Protein AF-W6A5Y6-F1 (afdb_monomer)

Secondary structure (DSSP, 8-state):
---S--SSSSHHHHHHHHHTTSSPPPTTGGGT--SSS--HHHHHHHHHHHHHHHH--EEETTTTEEE--HHHHHGGGSHHHHHHHHHHHHHHHHTTT-GGGPPPP--HHHHHHHHHHHHHHHHHHHHHHHHHHHHHHHHHHHHHHHHHTTS--

Mean predicted aligned error: 13.25 Å

Sequence (153 aa):
MTSFKKQISNKNLFLSAIVQQSKPIDKEVKQWFTGDYFDTDKNHYLFTQFIETTFGIKFNHTLFNWELTIDDIMQMESKKIKIINKFILSYNRFISLKVELKMPKISQQCIDMYKSMNEQIKILTEKVEKEKSMHREEIKRLKQILKKHNIVE

pLDDT: mean 76.77, std 17.15, range [35.62, 95.88]

Structure (mmCIF, N/CA/C/O backbone):
data_AF-W6A5Y6-F1
#
_entry.id   AF-W6A5Y6-F1
#
loop_
_atom_site.group_PDB
_atom_site.id
_atom_site.type_symbol
_atom_site.label_atom_id
_atom_site.label_alt_id
_atom_site.label_comp_id
_atom_site.label_asym_id
_atom_site.label_entity_id
_atom_site.label_seq_id
_atom_site.pdbx_PDB_ins_code
_atom_site.Cartn_x
_atom_site.Cartn_y
_atom_site.Cartn_z
_atom_site.occupancy
_atom_site.B_iso_or_equiv
_atom_site.auth_seq_id
_atom_site.auth_comp_id
_atom_site.auth_asym_id
_atom_site.auth_atom_id
_atom_site.pdbx_PDB_model_num
ATOM 1 N N . MET A 1 1 ? -2.797 6.033 -56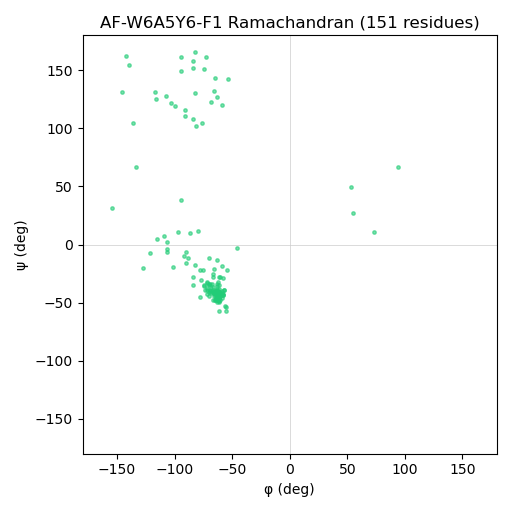.725 1.00 38.00 1 MET A N 1
ATOM 2 C CA . MET A 1 1 ? -1.526 5.593 -56.110 1.00 38.00 1 MET A CA 1
ATOM 3 C C . MET A 1 1 ? -1.408 6.227 -54.739 1.00 38.00 1 MET A C 1
ATOM 5 O O . MET A 1 1 ? -1.202 7.425 -54.613 1.00 38.00 1 MET A O 1
ATOM 9 N N . THR A 1 2 ? -1.699 5.430 -53.722 1.00 37.12 2 THR A N 1
ATOM 10 C CA . THR A 1 2 ? -1.801 5.809 -52.315 1.00 37.12 2 THR A CA 1
ATOM 11 C C . THR A 1 2 ? -0.431 5.812 -51.638 1.00 37.12 2 THR A C 1
ATOM 13 O O . THR A 1 2 ? 0.425 4.996 -51.955 1.00 37.12 2 THR A O 1
ATOM 16 N N . SER A 1 3 ? -0.314 6.659 -50.611 1.00 35.62 3 SER A N 1
ATOM 17 C CA . SER A 1 3 ? 0.658 6.576 -49.510 1.00 35.62 3 SER A CA 1
ATOM 18 C C . SER A 1 3 ? 1.978 7.354 -49.643 1.00 35.62 3 SER A C 1
ATOM 20 O O . SER A 1 3 ? 3.063 6.793 -49.536 1.00 35.62 3 SER A O 1
ATOM 22 N N . PHE A 1 4 ? 1.869 8.686 -49.641 1.00 36.34 4 PHE A N 1
ATOM 23 C CA . PHE A 1 4 ? 2.895 9.589 -49.085 1.00 36.34 4 PHE A CA 1
ATOM 24 C C . PHE A 1 4 ? 2.586 9.981 -47.620 1.00 36.34 4 PHE A C 1
ATOM 26 O O . PHE A 1 4 ? 2.790 11.109 -47.186 1.00 36.34 4 PHE A O 1
ATOM 33 N N . LYS A 1 5 ? 2.068 9.036 -46.824 1.00 42.75 5 LYS A N 1
ATOM 34 C CA . LYS A 1 5 ? 1.871 9.190 -45.370 1.00 42.75 5 LYS A CA 1
ATOM 35 C C . LYS A 1 5 ? 2.388 7.955 -44.634 1.00 42.75 5 LYS A C 1
ATOM 37 O O . LYS A 1 5 ? 1.620 7.196 -44.058 1.00 42.75 5 LYS A O 1
ATOM 42 N N . LYS A 1 6 ? 3.704 7.727 -44.670 1.00 43.50 6 LYS A N 1
ATOM 43 C CA . LYS A 1 6 ? 4.343 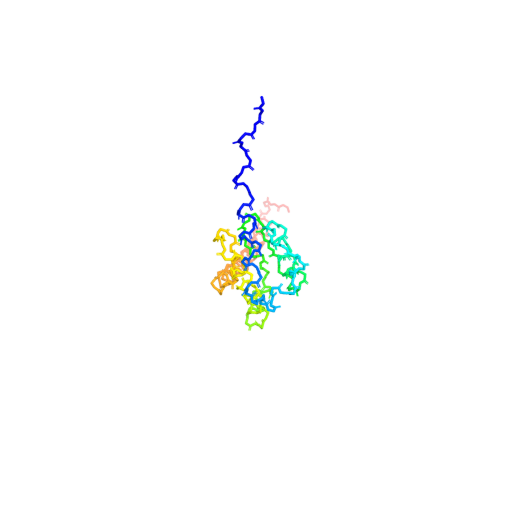6.726 -43.793 1.00 43.50 6 LYS A CA 1
ATOM 44 C C . LYS A 1 6 ? 5.825 6.988 -43.501 1.00 43.50 6 LYS A C 1
ATOM 46 O O . LYS A 1 6 ? 6.585 6.052 -43.301 1.00 43.50 6 LYS A O 1
ATOM 51 N N . GLN A 1 7 ? 6.247 8.254 -43.448 1.00 38.91 7 GLN A N 1
ATOM 52 C CA . GLN A 1 7 ? 7.643 8.612 -43.137 1.00 38.91 7 GLN A CA 1
ATOM 53 C C . GLN A 1 7 ? 7.871 9.270 -41.765 1.00 38.91 7 GLN A C 1
ATOM 55 O O . GLN A 1 7 ? 8.999 9.639 -41.458 1.00 38.91 7 GLN A O 1
ATOM 60 N N . ILE A 1 8 ? 6.857 9.352 -40.893 1.00 39.56 8 ILE A N 1
ATOM 61 C CA . ILE A 1 8 ? 7.010 9.987 -39.564 1.00 39.56 8 ILE A CA 1
ATOM 62 C C . ILE A 1 8 ? 7.054 8.968 -38.400 1.00 39.56 8 ILE A C 1
ATOM 64 O O . ILE A 1 8 ? 7.411 9.321 -37.284 1.00 39.56 8 ILE A O 1
ATOM 68 N N . SER A 1 9 ? 6.821 7.669 -38.631 1.00 45.16 9 SER A N 1
ATOM 69 C CA . SER A 1 9 ? 6.708 6.698 -37.520 1.00 45.16 9 SER A CA 1
ATOM 70 C C . SER A 1 9 ? 8.014 6.021 -37.067 1.00 45.16 9 SER A C 1
ATOM 72 O O . SER A 1 9 ? 8.032 5.457 -35.978 1.00 45.16 9 SER A O 1
ATOM 74 N N . ASN A 1 10 ? 9.103 6.054 -37.847 1.00 42.47 10 ASN A N 1
ATOM 75 C CA . ASN A 1 10 ? 10.299 5.238 -37.544 1.00 42.47 10 ASN A CA 1
ATOM 76 C C . ASN A 1 10 ? 11.464 5.994 -36.887 1.00 42.47 10 ASN A C 1
ATOM 78 O O . ASN A 1 10 ? 12.306 5.363 -36.252 1.00 42.47 10 ASN A O 1
ATOM 82 N N . LYS A 1 11 ? 11.522 7.330 -36.979 1.00 41.41 11 LYS A N 1
ATOM 83 C CA . LYS A 1 11 ? 12.606 8.104 -36.341 1.00 41.41 11 LYS A CA 1
ATOM 84 C C . LYS A 1 11 ? 12.500 8.116 -34.813 1.00 41.41 11 LYS A C 1
ATOM 86 O O . LYS A 1 11 ? 13.524 8.044 -34.142 1.00 41.41 11 LYS A O 1
ATOM 91 N N . ASN A 1 12 ? 11.280 8.129 -34.270 1.00 45.56 12 ASN A N 1
ATOM 92 C CA . ASN A 1 12 ? 11.063 8.107 -32.820 1.00 45.56 12 ASN A CA 1
ATOM 93 C C . ASN A 1 12 ? 11.377 6.740 -32.194 1.00 45.56 12 ASN A C 1
ATOM 95 O O . ASN A 1 12 ? 11.906 6.707 -31.088 1.00 45.56 12 ASN A O 1
ATOM 99 N N . LEU A 1 13 ? 11.137 5.635 -32.914 1.00 48.50 13 LEU A N 1
ATOM 100 C CA . LEU A 1 13 ? 11.464 4.284 -32.440 1.00 48.50 13 LEU A CA 1
ATOM 101 C C . LEU A 1 13 ? 12.983 4.061 -32.337 1.00 48.50 13 LEU A C 1
ATOM 103 O O . LEU A 1 13 ? 13.473 3.472 -31.375 1.00 48.50 13 LEU A O 1
ATOM 107 N N . PHE A 1 14 ? 13.737 4.574 -33.314 1.00 41.06 14 PHE A N 1
ATOM 108 C CA . PHE A 1 14 ? 15.198 4.483 -33.324 1.00 41.06 14 PHE A CA 1
ATOM 109 C C . PHE A 1 14 ? 15.841 5.349 -32.236 1.00 41.06 14 PHE A C 1
ATOM 111 O O . PHE A 1 14 ? 16.773 4.905 -31.572 1.00 41.06 14 PHE A O 1
ATOM 118 N N . LEU A 1 15 ? 15.321 6.557 -31.995 1.00 42.44 15 LEU A N 1
ATOM 119 C CA . LEU A 1 15 ? 15.802 7.420 -30.911 1.00 42.44 15 LEU A CA 1
ATOM 120 C C . LEU A 1 15 ? 15.536 6.813 -29.524 1.00 42.44 15 LEU A C 1
ATOM 122 O O . LEU A 1 15 ? 16.419 6.870 -28.672 1.00 42.44 15 LEU A O 1
ATOM 126 N N . SER A 1 16 ? 14.385 6.166 -29.301 1.00 47.03 16 SER A N 1
ATOM 127 C CA . SER A 1 16 ? 14.130 5.453 -28.039 1.00 47.03 16 SER A CA 1
ATOM 128 C C . SER A 1 16 ? 15.020 4.220 -27.848 1.00 47.03 16 SER A C 1
ATOM 130 O O . SER A 1 16 ? 15.425 3.946 -26.721 1.00 47.03 16 SER A O 1
ATOM 132 N N . ALA A 1 17 ? 15.374 3.518 -28.931 1.00 43.56 17 ALA A N 1
ATOM 133 C CA . ALA A 1 17 ? 16.269 2.359 -28.888 1.00 43.56 17 ALA A CA 1
ATOM 134 C C . ALA A 1 17 ? 17.746 2.751 -28.671 1.00 43.56 17 ALA A C 1
ATOM 136 O O . ALA A 1 17 ? 18.473 2.071 -27.952 1.00 43.56 17 ALA A O 1
ATOM 137 N N . ILE A 1 18 ? 18.195 3.881 -29.233 1.00 41.12 18 ILE A N 1
ATOM 138 C CA . ILE A 1 18 ? 19.581 4.362 -29.087 1.00 41.12 18 ILE A CA 1
ATOM 139 C C . ILE A 1 18 ? 19.834 4.942 -27.686 1.00 41.12 18 ILE A C 1
ATOM 141 O O . ILE A 1 18 ? 20.911 4.742 -27.125 1.00 41.12 18 ILE A O 1
ATOM 145 N N . VAL A 1 19 ? 18.843 5.592 -27.062 1.00 46.44 19 VAL A N 1
ATOM 146 C CA . VAL A 1 19 ? 18.985 6.109 -25.684 1.00 46.44 19 VAL A CA 1
ATOM 147 C C . VAL A 1 19 ? 19.145 4.976 -24.652 1.00 46.44 19 VAL A C 1
ATOM 149 O O . VAL A 1 19 ? 19.715 5.207 -23.584 1.00 46.44 19 VAL A O 1
ATOM 152 N N . GLN A 1 20 ? 18.726 3.743 -24.967 1.00 49.88 20 GLN A N 1
ATOM 153 C CA . GLN A 1 20 ? 18.928 2.579 -24.093 1.00 49.88 20 GLN A CA 1
ATOM 154 C C . GLN A 1 20 ? 20.366 2.037 -24.090 1.00 49.88 20 GLN A C 1
ATOM 156 O O . GLN A 1 20 ? 20.751 1.399 -23.113 1.00 49.88 20 GLN A O 1
ATOM 161 N N . GLN A 1 21 ? 21.183 2.302 -25.115 1.00 46.62 21 GLN A N 1
ATOM 162 C CA . GLN A 1 21 ? 22.524 1.703 -25.219 1.00 46.62 21 GLN A CA 1
ATOM 163 C C . GLN A 1 21 ? 23.655 2.533 -24.591 1.00 46.62 21 GLN A C 1
ATOM 165 O O . GLN A 1 21 ? 24.760 2.023 -24.432 1.00 46.62 21 GLN A O 1
ATOM 170 N N . SER A 1 22 ? 23.415 3.785 -24.185 1.00 49.75 22 SER A N 1
ATOM 171 C CA . SER A 1 22 ? 24.486 4.669 -23.689 1.00 49.75 22 SER A CA 1
ATOM 172 C C . SER A 1 22 ? 24.492 4.905 -22.175 1.00 49.75 22 SER A C 1
ATOM 174 O O . SER A 1 22 ? 25.386 5.584 -21.671 1.00 49.75 22 SER A O 1
ATOM 176 N N . LYS A 1 23 ? 23.515 4.377 -21.425 1.00 57.38 23 LYS A N 1
ATOM 177 C CA . LYS A 1 23 ? 23.482 4.481 -19.958 1.00 57.38 23 LYS A C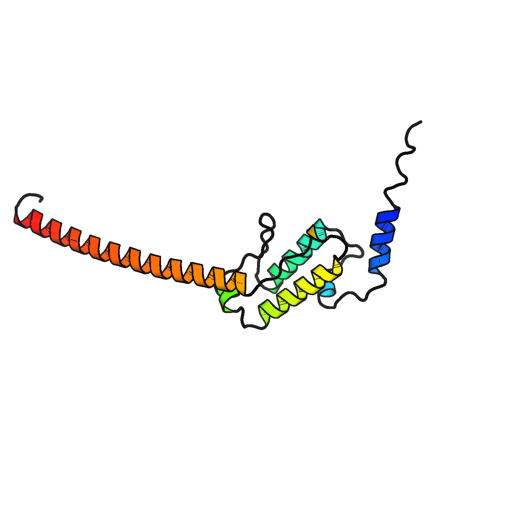A 1
ATOM 178 C C . LYS A 1 23 ? 23.564 3.095 -19.327 1.00 57.38 23 LYS A C 1
ATOM 180 O O . LYS A 1 23 ? 22.793 2.219 -19.713 1.00 57.38 23 LYS A O 1
ATOM 185 N N . PRO A 1 24 ? 24.450 2.883 -18.338 1.00 66.06 24 PRO A N 1
ATOM 186 C CA . PRO A 1 24 ? 24.454 1.636 -17.595 1.00 66.06 24 PRO A CA 1
ATOM 187 C C . PRO A 1 24 ? 23.087 1.455 -16.932 1.00 66.06 24 PRO A C 1
ATOM 189 O O . PRO A 1 24 ? 22.646 2.296 -16.150 1.00 66.06 24 PRO A O 1
ATOM 192 N N . ILE A 1 25 ? 22.410 0.362 -17.279 1.00 73.25 25 ILE A N 1
ATOM 193 C CA . ILE A 1 25 ? 21.150 -0.028 -16.651 1.00 73.25 25 ILE A CA 1
ATOM 194 C C . ILE A 1 25 ? 21.426 -0.305 -15.169 1.00 73.25 25 ILE A C 1
ATOM 196 O O . ILE A 1 25 ? 22.314 -1.101 -14.838 1.00 73.25 25 ILE A O 1
ATOM 200 N N . ASP A 1 26 ? 20.660 0.342 -14.288 1.00 82.38 26 ASP A N 1
ATOM 201 C CA . ASP A 1 26 ? 20.743 0.147 -12.841 1.00 82.38 26 ASP A CA 1
ATOM 202 C C . ASP A 1 26 ? 20.609 -1.343 -12.486 1.00 82.38 26 ASP A C 1
ATOM 204 O O . ASP A 1 26 ? 19.806 -2.074 -13.073 1.00 82.38 26 ASP A O 1
ATOM 208 N N . LYS A 1 27 ? 21.356 -1.806 -11.475 1.00 85.62 27 LYS A N 1
ATOM 209 C CA . LYS A 1 27 ? 21.294 -3.208 -11.020 1.00 85.62 27 LYS A CA 1
ATOM 210 C C . LYS A 1 27 ? 19.886 -3.627 -10.587 1.00 85.62 27 LYS A C 1
ATOM 212 O O . LYS A 1 27 ? 19.539 -4.795 -10.688 1.00 85.62 27 LYS A O 1
ATOM 217 N N . GLU A 1 28 ? 19.087 -2.683 -10.101 1.00 88.88 28 GLU A N 1
ATOM 218 C CA . GLU A 1 28 ? 17.686 -2.888 -9.748 1.00 88.88 28 GLU A CA 1
ATOM 219 C C . GLU A 1 28 ? 16.800 -3.102 -10.987 1.00 88.88 28 GLU A C 1
ATOM 221 O O . GLU A 1 28 ? 15.860 -3.885 -10.930 1.00 88.88 28 GLU A O 1
ATOM 226 N N . VAL A 1 29 ? 17.104 -2.458 -12.120 1.00 84.38 29 VAL A N 1
ATOM 227 C CA . VAL A 1 29 ? 16.345 -2.631 -13.372 1.00 84.38 29 VAL A CA 1
ATOM 228 C C . VAL A 1 29 ? 16.651 -3.982 -14.014 1.00 84.38 29 VAL A C 1
ATOM 230 O O . VAL A 1 29 ? 15.737 -4.678 -14.446 1.00 84.38 29 VAL A O 1
ATOM 233 N N . LYS A 1 30 ? 17.917 -4.414 -13.974 1.00 86.06 30 LYS A N 1
ATOM 234 C CA . LYS A 1 30 ? 18.352 -5.723 -14.497 1.00 86.06 30 LYS A CA 1
ATOM 235 C C . LYS A 1 30 ? 17.663 -6.929 -13.844 1.00 86.06 30 LYS A C 1
ATOM 237 O O . LYS A 1 30 ? 17.714 -8.015 -14.402 1.00 86.06 30 LYS A O 1
ATOM 242 N N . GLN A 1 31 ? 17.063 -6.763 -12.664 1.00 85.88 31 GLN A N 1
ATOM 243 C CA . GLN A 1 31 ? 16.415 -7.865 -11.942 1.00 85.88 31 GLN A CA 1
ATOM 244 C C . GLN A 1 31 ? 15.035 -8.237 -12.489 1.00 85.88 31 GLN A C 1
ATOM 246 O O . GLN A 1 31 ? 14.586 -9.353 -12.263 1.00 85.88 31 GLN A O 1
ATOM 251 N N . TRP A 1 32 ? 14.368 -7.327 -13.198 1.00 85.69 32 TRP A N 1
ATOM 252 C CA . TRP A 1 32 ? 13.017 -7.558 -13.721 1.00 85.69 32 TRP A CA 1
ATOM 253 C C . TRP A 1 32 ? 12.901 -7.273 -15.222 1.00 85.69 32 TRP A C 1
ATOM 255 O O . TRP A 1 32 ? 11.987 -7.768 -15.878 1.00 85.69 32 TRP A O 1
ATOM 265 N N . PHE A 1 33 ? 13.823 -6.489 -15.788 1.00 84.69 33 PHE A N 1
ATOM 266 C CA . PHE A 1 33 ? 13.860 -6.182 -17.211 1.00 84.69 33 PHE A CA 1
ATOM 267 C C . PHE A 1 33 ? 14.732 -7.198 -17.961 1.00 84.69 33 PHE A C 1
ATOM 269 O O . PHE A 1 33 ? 15.952 -7.203 -17.812 1.00 84.69 33 PHE A O 1
ATOM 276 N N . THR A 1 34 ? 14.099 -8.041 -18.779 1.00 77.50 34 THR A N 1
ATOM 277 C CA . THR A 1 34 ? 14.755 -9.105 -19.567 1.00 77.50 34 THR A CA 1
ATOM 278 C C . THR A 1 34 ? 14.650 -8.903 -21.082 1.00 77.50 34 THR A C 1
ATOM 280 O O . THR A 1 34 ? 15.045 -9.780 -21.843 1.00 77.50 34 THR A O 1
ATOM 283 N N . GLY A 1 35 ? 14.080 -7.780 -21.530 1.00 73.38 35 GLY A N 1
ATOM 284 C CA . GLY A 1 35 ? 13.857 -7.497 -22.947 1.00 73.38 35 GLY A CA 1
ATOM 285 C C . GLY A 1 35 ? 14.974 -6.676 -23.586 1.00 73.38 35 GLY A C 1
ATOM 286 O O . GLY A 1 35 ? 15.713 -5.974 -22.903 1.00 73.38 35 GLY A O 1
ATOM 287 N N . ASP A 1 36 ? 15.031 -6.704 -24.915 1.00 70.94 36 ASP A N 1
ATOM 288 C CA . ASP A 1 36 ? 15.967 -5.878 -25.691 1.00 70.94 36 ASP A CA 1
ATOM 289 C C . ASP A 1 36 ? 15.453 -4.445 -25.912 1.00 70.94 36 ASP A C 1
ATOM 291 O O . ASP A 1 36 ? 16.223 -3.547 -26.247 1.00 70.94 36 ASP A O 1
ATOM 295 N N . TYR A 1 37 ? 14.148 -4.220 -25.721 1.00 74.31 37 TYR A N 1
ATOM 296 C CA . TYR A 1 37 ? 13.479 -2.932 -25.904 1.00 74.31 37 TYR A CA 1
ATOM 297 C C . TYR A 1 37 ? 12.446 -2.675 -24.801 1.00 74.31 37 TYR A C 1
ATOM 299 O O . TYR A 1 37 ? 11.914 -3.609 -24.198 1.00 74.31 37 TYR A O 1
ATOM 307 N N . PHE A 1 38 ? 12.165 -1.396 -24.529 1.00 75.44 38 PHE A N 1
ATOM 308 C CA . PHE A 1 38 ? 11.133 -0.994 -23.569 1.00 75.44 38 PHE A CA 1
ATOM 309 C C . PHE A 1 38 ? 9.775 -0.797 -24.248 1.00 75.44 38 PHE A C 1
ATOM 311 O O . PHE A 1 38 ? 9.593 0.113 -25.056 1.00 75.44 38 PHE A O 1
ATOM 318 N N . ASP A 1 39 ? 8.819 -1.634 -23.872 1.00 80.50 39 ASP A N 1
ATOM 319 C CA . ASP A 1 39 ? 7.395 -1.525 -24.154 1.00 80.50 39 ASP A CA 1
ATOM 320 C C . ASP A 1 39 ? 6.680 -1.026 -22.896 1.00 80.50 39 ASP A C 1
ATOM 322 O O . ASP A 1 39 ? 6.771 -1.640 -21.838 1.00 80.50 39 ASP A O 1
ATOM 326 N N . THR A 1 40 ? 5.983 0.105 -22.988 1.00 75.81 40 THR A N 1
ATOM 327 C CA . THR A 1 40 ? 5.380 0.751 -21.817 1.00 75.81 40 THR A CA 1
ATOM 328 C C . THR A 1 40 ? 4.457 -0.181 -21.036 1.00 75.81 40 THR A C 1
ATOM 330 O O . THR A 1 40 ? 4.694 -0.395 -19.850 1.00 75.81 40 THR A O 1
ATOM 333 N N . ASP A 1 41 ? 3.439 -0.749 -21.673 1.00 77.00 41 ASP A N 1
ATOM 334 C CA . ASP A 1 41 ? 2.397 -1.487 -20.957 1.00 77.00 41 ASP A CA 1
ATOM 335 C C . ASP A 1 41 ? 2.943 -2.816 -20.436 1.00 77.00 41 ASP A C 1
ATOM 337 O O . ASP A 1 41 ? 2.756 -3.173 -19.268 1.00 77.00 41 ASP A O 1
ATOM 341 N N . LYS A 1 42 ? 3.723 -3.511 -21.270 1.00 82.94 42 LYS A N 1
ATOM 342 C CA . LYS A 1 42 ? 4.359 -4.771 -20.893 1.00 82.94 42 LYS A CA 1
ATOM 343 C C . LYS A 1 42 ? 5.369 -4.568 -19.769 1.00 82.94 42 LYS A C 1
ATOM 345 O O . LYS A 1 42 ? 5.384 -5.346 -18.819 1.00 82.94 42 LYS A O 1
ATOM 350 N N . ASN A 1 43 ? 6.223 -3.548 -19.841 1.00 85.19 43 ASN A N 1
ATOM 351 C CA . ASN A 1 43 ? 7.254 -3.336 -18.828 1.00 85.19 43 ASN A CA 1
ATOM 352 C C . ASN A 1 43 ? 6.714 -2.726 -17.534 1.00 85.19 43 ASN A C 1
ATOM 354 O O . ASN A 1 43 ? 7.247 -3.057 -16.476 1.00 85.19 43 ASN A O 1
ATOM 358 N N . HIS A 1 44 ? 5.652 -1.915 -17.591 1.00 86.94 44 HIS A N 1
ATOM 359 C CA . HIS A 1 44 ? 4.896 -1.515 -16.400 1.00 86.94 44 HIS A CA 1
ATOM 360 C C . HIS A 1 44 ? 4.397 -2.750 -15.658 1.00 86.94 44 HIS A C 1
ATOM 362 O O . HIS A 1 44 ? 4.674 -2.908 -14.470 1.00 86.94 44 HIS A O 1
ATOM 368 N N . TYR A 1 45 ? 3.717 -3.641 -16.382 1.00 87.94 45 TYR A N 1
ATOM 369 C CA . TYR A 1 45 ? 3.176 -4.869 -15.820 1.00 87.94 45 TYR A CA 1
ATOM 370 C C . TYR A 1 45 ? 4.275 -5.781 -15.258 1.00 87.94 45 TYR A C 1
ATOM 372 O O . TYR A 1 45 ? 4.165 -6.248 -14.126 1.00 87.94 45 TYR A O 1
ATOM 380 N N . LEU A 1 46 ? 5.373 -5.983 -15.997 1.00 90.19 46 LEU A N 1
ATOM 381 C CA . LEU A 1 46 ? 6.518 -6.776 -15.531 1.00 90.19 46 LEU A CA 1
ATOM 382 C C . LEU A 1 46 ? 7.124 -6.214 -14.242 1.00 90.19 46 LEU A C 1
ATOM 384 O O . LEU A 1 46 ? 7.446 -6.976 -13.332 1.00 90.19 46 LEU A O 1
ATOM 388 N N . PHE A 1 47 ? 7.261 -4.892 -14.143 1.00 91.75 47 PHE A N 1
ATOM 389 C CA . PHE A 1 47 ? 7.776 -4.254 -12.939 1.00 91.75 47 PHE A CA 1
ATOM 390 C C . PHE A 1 47 ? 6.841 -4.452 -11.739 1.00 91.75 47 PHE A C 1
ATOM 392 O O . PHE A 1 47 ? 7.295 -4.843 -10.664 1.00 91.75 47 PHE A O 1
ATOM 399 N N . THR A 1 48 ? 5.536 -4.225 -11.907 1.00 92.81 48 THR A N 1
ATOM 400 C CA . THR A 1 48 ? 4.560 -4.414 -10.822 1.00 92.81 48 THR A CA 1
ATOM 401 C C . THR A 1 48 ? 4.461 -5.876 -10.392 1.00 92.81 48 THR A C 1
ATOM 403 O O . THR A 1 48 ? 4.467 -6.151 -9.196 1.00 92.81 48 THR A O 1
ATOM 406 N N . GLN A 1 49 ? 4.480 -6.817 -11.343 1.00 92.94 49 GLN A N 1
ATOM 407 C CA . GLN A 1 49 ? 4.496 -8.258 -11.063 1.00 92.94 49 GLN A CA 1
ATOM 408 C C . GLN A 1 49 ? 5.763 -8.689 -10.321 1.00 92.94 49 GLN A C 1
ATOM 410 O O . GLN A 1 49 ? 5.702 -9.508 -9.404 1.00 92.94 49 GLN A O 1
ATOM 415 N N . PHE A 1 50 ? 6.916 -8.114 -10.670 1.00 93.81 50 PHE A N 1
ATOM 416 C CA . PHE A 1 50 ? 8.158 -8.348 -9.942 1.00 93.81 50 PHE A CA 1
ATOM 417 C C . PHE A 1 50 ? 8.055 -7.893 -8.481 1.00 93.81 50 PHE A C 1
ATOM 419 O O . PHE A 1 50 ? 8.453 -8.640 -7.585 1.00 93.81 50 PHE A O 1
ATOM 426 N N . ILE A 1 51 ? 7.513 -6.696 -8.224 1.00 92.00 51 ILE A N 1
ATOM 427 C CA . ILE A 1 51 ? 7.347 -6.194 -6.853 1.00 92.00 51 ILE A CA 1
ATOM 428 C C . ILE A 1 51 ? 6.364 -7.064 -6.062 1.00 92.00 51 ILE A C 1
ATOM 430 O O . ILE A 1 51 ? 6.662 -7.425 -4.923 1.00 92.00 51 ILE A O 1
ATOM 434 N N . GLU A 1 52 ? 5.246 -7.456 -6.673 1.00 91.88 52 GLU A N 1
ATOM 435 C CA . GLU A 1 52 ? 4.256 -8.342 -6.057 1.00 91.88 52 GLU A CA 1
ATOM 436 C C . GLU A 1 52 ? 4.863 -9.706 -5.711 1.00 91.88 52 GLU A C 1
ATOM 438 O O . GLU A 1 52 ? 4.779 -10.147 -4.570 1.00 91.88 52 GLU A O 1
ATOM 443 N N . THR A 1 53 ? 5.562 -10.341 -6.650 1.00 90.56 53 THR A N 1
ATOM 444 C CA . THR A 1 53 ? 6.148 -11.674 -6.436 1.00 90.56 53 THR A CA 1
ATOM 445 C C . THR A 1 53 ? 7.291 -11.647 -5.416 1.00 90.56 53 THR A C 1
ATOM 447 O 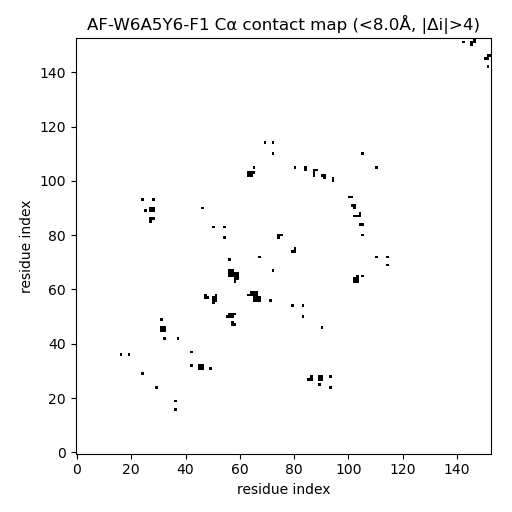O . THR A 1 53 ? 7.436 -12.567 -4.615 1.00 90.56 53 THR A O 1
ATOM 450 N N . THR A 1 54 ? 8.111 -10.590 -5.420 1.00 89.94 54 THR A N 1
ATOM 451 C CA . THR A 1 54 ? 9.316 -10.502 -4.573 1.00 89.94 54 THR A CA 1
ATOM 452 C C . THR A 1 54 ? 9.004 -10.013 -3.162 1.00 89.94 54 THR A C 1
ATOM 454 O O . THR A 1 54 ? 9.654 -10.421 -2.200 1.00 89.94 54 THR A O 1
ATOM 457 N N . PHE A 1 55 ? 8.036 -9.105 -3.026 1.00 87.12 55 PHE A N 1
ATOM 458 C CA . PHE A 1 55 ? 7.760 -8.412 -1.769 1.00 87.12 55 PHE A CA 1
ATOM 459 C C . PHE A 1 55 ? 6.331 -8.610 -1.255 1.00 87.12 55 PHE A C 1
ATOM 461 O O . PHE A 1 55 ? 6.051 -8.189 -0.135 1.00 87.12 55 PHE A O 1
ATOM 468 N N . GLY A 1 56 ? 5.437 -9.235 -2.020 1.00 86.81 56 GLY A N 1
ATOM 469 C CA . GLY A 1 56 ? 4.038 -9.444 -1.637 1.00 86.81 56 GLY A CA 1
ATOM 470 C C . GLY A 1 56 ? 3.168 -8.186 -1.693 1.00 86.81 56 GLY A C 1
ATOM 471 O O . GLY A 1 56 ? 2.054 -8.213 -1.184 1.00 86.81 56 GLY A O 1
ATOM 472 N N . ILE A 1 57 ? 3.658 -7.085 -2.281 1.00 87.38 57 ILE A N 1
ATOM 473 C CA . ILE A 1 57 ? 2.920 -5.815 -2.369 1.00 87.38 57 ILE A CA 1
ATOM 474 C C . ILE A 1 57 ? 2.294 -5.684 -3.753 1.00 87.38 57 ILE A C 1
ATOM 476 O O . ILE A 1 57 ? 3.009 -5.637 -4.756 1.00 87.38 57 ILE A O 1
ATOM 480 N N . LYS A 1 58 ? 0.965 -5.588 -3.799 1.00 90.25 58 LYS A N 1
ATOM 481 C CA . LYS A 1 58 ? 0.208 -5.478 -5.049 1.00 90.25 58 LYS A CA 1
ATOM 482 C C . LYS A 1 58 ? 0.140 -4.039 -5.540 1.00 90.25 58 LYS A C 1
ATOM 484 O O . LYS A 1 58 ? 0.280 -3.090 -4.767 1.00 90.25 58 LYS A O 1
ATOM 489 N N . PHE A 1 59 ? -0.098 -3.874 -6.836 1.00 89.94 59 PHE A N 1
ATOM 490 C CA . PHE A 1 59 ? -0.331 -2.570 -7.447 1.00 89.94 59 PHE A CA 1
ATOM 491 C C . PHE A 1 59 ? -1.745 -2.498 -8.017 1.00 89.94 59 PHE A C 1
ATOM 493 O O . PHE A 1 59 ? -2.137 -3.319 -8.846 1.00 89.94 59 PHE A O 1
ATOM 500 N N . ASN A 1 60 ? -2.505 -1.489 -7.604 1.00 87.69 60 ASN A N 1
ATOM 501 C CA . ASN A 1 60 ? -3.808 -1.207 -8.171 1.00 87.69 60 ASN A CA 1
ATOM 502 C C . ASN A 1 60 ? -3.629 -0.414 -9.469 1.00 87.69 60 ASN A C 1
ATOM 504 O O . ASN A 1 60 ? -3.388 0.793 -9.448 1.00 87.69 60 ASN A O 1
ATOM 508 N N . HIS A 1 61 ? -3.756 -1.084 -10.612 1.00 85.00 61 HIS A N 1
ATOM 509 C CA . HIS A 1 61 ? -3.586 -0.445 -11.920 1.00 85.00 61 HIS A CA 1
ATOM 510 C C . HIS A 1 61 ? -4.676 0.593 -12.244 1.00 85.00 61 HIS A C 1
ATOM 512 O O . HIS A 1 61 ? -4.409 1.519 -13.005 1.00 85.00 61 HIS A O 1
ATOM 518 N N . THR A 1 62 ? -5.871 0.474 -11.652 1.00 85.44 62 THR A N 1
ATOM 519 C CA . THR A 1 62 ? -6.997 1.400 -11.876 1.00 85.44 62 THR A CA 1
ATOM 520 C C . THR A 1 62 ? -6.815 2.703 -11.103 1.00 85.44 62 THR A C 1
ATOM 522 O O . THR A 1 62 ? -7.017 3.785 -11.644 1.00 85.44 62 THR A O 1
ATOM 525 N N . LEU A 1 63 ? -6.425 2.601 -9.830 1.00 83.62 63 LEU A N 1
ATOM 526 C CA . LEU A 1 63 ? -6.197 3.741 -8.934 1.00 83.62 63 LEU A CA 1
ATOM 527 C C . LEU A 1 63 ? -4.753 4.255 -8.974 1.00 83.62 63 LEU A C 1
ATOM 529 O O . LEU A 1 63 ? -4.440 5.266 -8.348 1.00 83.62 63 LEU A O 1
ATOM 533 N N . PHE A 1 64 ? -3.881 3.549 -9.694 1.00 84.19 64 PHE A N 1
ATOM 534 C CA . PHE A 1 64 ? -2.466 3.847 -9.865 1.00 84.19 64 PHE A CA 1
ATOM 535 C C . PHE A 1 64 ? -1.723 4.032 -8.530 1.00 84.19 64 PHE A C 1
ATOM 537 O O . PHE A 1 64 ? -1.007 5.010 -8.313 1.00 84.19 64 PHE A O 1
ATOM 544 N N . ASN A 1 65 ? -1.910 3.088 -7.604 1.00 85.81 65 ASN A N 1
ATOM 545 C CA . ASN A 1 65 ? -1.298 3.114 -6.275 1.00 85.81 65 ASN A CA 1
ATOM 546 C C . ASN A 1 65 ? -0.877 1.712 -5.798 1.00 85.81 65 ASN A C 1
ATOM 548 O O . ASN A 1 65 ? -1.298 0.696 -6.343 1.00 85.81 65 ASN A O 1
ATOM 552 N N . TRP A 1 66 ? -0.002 1.656 -4.791 1.00 88.06 66 TRP A N 1
ATOM 553 C CA . TRP A 1 66 ? 0.385 0.395 -4.151 1.00 88.06 66 TRP A CA 1
ATOM 554 C C . TRP A 1 66 ? -0.658 0.001 -3.105 1.00 88.06 66 TRP A C 1
ATOM 556 O O . TRP A 1 66 ? -1.005 0.814 -2.246 1.00 88.06 66 TRP A O 1
ATOM 566 N N . GLU A 1 67 ? -1.123 -1.243 -3.155 1.00 86.62 67 GLU A N 1
ATOM 567 C CA . GLU A 1 67 ? -2.034 -1.811 -2.166 1.00 86.62 67 GLU A CA 1
ATOM 568 C C . GLU A 1 67 ? -1.212 -2.313 -0.982 1.00 86.62 67 GLU A C 1
ATOM 570 O O . GLU A 1 67 ? -0.470 -3.291 -1.080 1.00 86.62 67 GLU A O 1
ATOM 575 N N . LEU A 1 68 ? -1.310 -1.597 0.134 1.00 81.62 68 LEU A N 1
ATOM 576 C CA . LEU A 1 68 ? -0.535 -1.864 1.336 1.00 81.62 68 LEU A CA 1
ATOM 577 C C . LEU A 1 68 ? -1.445 -2.461 2.404 1.00 81.62 68 LEU A C 1
ATOM 579 O O . LEU A 1 68 ? -2.481 -1.884 2.739 1.00 81.62 68 LEU A O 1
ATOM 583 N N . THR A 1 69 ? -1.042 -3.602 2.960 1.00 77.50 69 THR A N 1
ATOM 584 C CA . THR A 1 69 ? -1.706 -4.183 4.131 1.00 77.50 69 THR A CA 1
ATOM 585 C C . THR A 1 69 ? -1.212 -3.526 5.422 1.00 77.50 69 THR A C 1
ATOM 587 O O . THR A 1 69 ? -0.175 -2.858 5.442 1.00 77.50 69 THR A O 1
ATOM 590 N N . ILE A 1 70 ? -1.929 -3.741 6.531 1.00 70.88 70 ILE A N 1
ATOM 591 C CA . ILE A 1 70 ? -1.499 -3.285 7.865 1.00 70.88 70 ILE A CA 1
ATOM 592 C C . ILE A 1 70 ? -0.122 -3.857 8.215 1.00 70.88 70 ILE A C 1
ATOM 594 O O . ILE A 1 70 ? 0.725 -3.136 8.737 1.00 70.88 70 ILE A O 1
ATOM 598 N N . ASP A 1 71 ? 0.134 -5.114 7.864 1.00 70.12 71 ASP A N 1
ATOM 599 C CA . ASP A 1 71 ? 1.410 -5.765 8.149 1.00 70.12 71 ASP A CA 1
ATOM 600 C C . ASP A 1 71 ? 2.557 -5.155 7.328 1.00 70.12 71 ASP A C 1
ATOM 602 O O . ASP A 1 71 ? 3.621 -4.864 7.881 1.00 70.12 71 ASP A O 1
ATOM 606 N N . ASP A 1 72 ? 2.339 -4.856 6.040 1.00 71.69 72 ASP A N 1
ATOM 607 C CA . ASP A 1 72 ? 3.329 -4.155 5.201 1.00 71.69 72 ASP A CA 1
ATOM 608 C C . ASP A 1 72 ? 3.650 -2.750 5.741 1.00 71.69 72 ASP A C 1
ATOM 610 O O . ASP A 1 72 ? 4.793 -2.285 5.687 1.00 71.69 72 ASP A O 1
ATOM 614 N N . ILE A 1 73 ? 2.635 -2.092 6.303 1.00 67.06 73 ILE A N 1
ATOM 615 C CA . ILE A 1 73 ? 2.680 -0.766 6.931 1.00 67.06 73 ILE A CA 1
ATOM 616 C C . ILE A 1 73 ? 3.419 -0.802 8.279 1.00 67.06 73 ILE A C 1
ATOM 618 O O . ILE A 1 73 ? 4.174 0.118 8.611 1.00 67.06 73 ILE A O 1
ATOM 622 N N . MET A 1 74 ? 3.223 -1.849 9.079 1.00 64.50 74 MET A N 1
ATOM 623 C CA . MET A 1 74 ? 3.919 -2.037 10.356 1.00 64.50 74 MET A CA 1
ATOM 624 C C . MET A 1 74 ? 5.388 -2.401 10.147 1.00 64.50 74 MET A C 1
ATOM 626 O O . MET A 1 74 ? 6.248 -1.957 10.903 1.00 64.50 74 MET A O 1
ATOM 630 N N . GLN A 1 75 ? 5.705 -3.108 9.064 1.00 62.69 75 GLN A N 1
ATOM 631 C CA . GLN A 1 75 ? 7.080 -3.407 8.668 1.00 62.69 75 GLN A CA 1
ATOM 632 C C . GLN A 1 75 ? 7.771 -2.239 7.945 1.00 62.69 75 GLN A C 1
ATOM 634 O O . GLN A 1 75 ? 8.850 -2.420 7.385 1.00 62.69 75 GLN A O 1
ATOM 639 N N . MET A 1 76 ? 7.211 -1.028 7.938 1.00 60.69 76 MET A N 1
ATOM 640 C CA . MET A 1 76 ? 7.762 0.090 7.164 1.00 60.69 76 MET A CA 1
ATOM 641 C C . MET A 1 76 ? 9.130 0.590 7.658 1.00 60.69 76 MET A C 1
ATOM 643 O O . MET A 1 76 ? 9.943 1.043 6.850 1.00 60.69 76 MET A O 1
ATOM 647 N N . GLU A 1 77 ? 9.438 0.440 8.950 1.00 53.28 77 GLU A N 1
ATOM 648 C CA . GLU A 1 77 ? 10.787 0.717 9.473 1.00 53.28 77 GLU A CA 1
ATOM 649 C C . GLU A 1 77 ? 11.825 -0.324 9.014 1.00 53.28 77 GLU A C 1
ATOM 651 O O . GLU A 1 77 ? 13.037 -0.111 9.124 1.00 53.28 77 GLU A O 1
ATOM 656 N N . SER A 1 78 ? 11.372 -1.439 8.432 1.00 60.16 78 SER A N 1
ATOM 657 C CA . SER A 1 78 ? 12.245 -2.484 7.918 1.00 60.16 78 SER A CA 1
ATOM 658 C C . SER A 1 78 ? 12.957 -2.073 6.625 1.00 60.16 78 SER A C 1
ATOM 660 O O . SER A 1 78 ? 12.548 -1.194 5.860 1.00 60.16 78 SER A O 1
ATOM 662 N N . LYS A 1 79 ? 14.039 -2.797 6.324 1.00 67.88 79 LYS A N 1
ATOM 663 C CA . LYS A 1 79 ? 14.786 -2.674 5.065 1.00 67.88 79 LYS A CA 1
ATOM 664 C C . LYS A 1 79 ? 13.886 -2.854 3.823 1.00 67.88 79 LYS A C 1
ATOM 666 O O . LYS A 1 79 ? 14.246 -2.341 2.768 1.00 67.88 79 LYS A O 1
ATOM 671 N N . LYS A 1 80 ? 12.719 -3.509 3.936 1.00 79.56 80 LYS A N 1
ATOM 672 C CA . LYS A 1 80 ? 11.830 -3.887 2.822 1.00 79.56 80 LYS A CA 1
ATOM 673 C C . LYS A 1 80 ? 11.306 -2.678 2.036 1.00 79.56 80 LYS A C 1
ATOM 675 O O . LYS A 1 80 ? 11.590 -2.568 0.847 1.00 79.56 80 LYS A O 1
ATOM 680 N N . ILE A 1 81 ? 10.626 -1.722 2.677 1.00 80.69 81 ILE A N 1
ATOM 681 C CA . ILE A 1 81 ? 10.042 -0.557 1.977 1.00 80.69 81 ILE A CA 1
ATOM 682 C C . ILE A 1 81 ? 11.125 0.361 1.399 1.00 80.69 81 ILE A C 1
ATOM 684 O O . ILE A 1 81 ? 10.985 0.877 0.287 1.00 80.69 81 ILE A O 1
ATOM 688 N N . LYS A 1 82 ? 12.254 0.517 2.103 1.00 84.44 82 LYS A N 1
ATOM 689 C CA . LYS A 1 82 ? 13.420 1.246 1.575 1.00 84.44 82 LYS A CA 1
ATOM 690 C C . LYS A 1 82 ? 13.956 0.598 0.296 1.00 84.44 82 LYS A C 1
ATOM 692 O O . LYS A 1 82 ? 14.289 1.311 -0.649 1.00 84.44 82 LYS A O 1
ATOM 697 N N . ILE A 1 83 ? 14.011 -0.734 0.250 1.00 87.81 83 ILE A N 1
ATOM 698 C CA . ILE A 1 83 ? 14.426 -1.489 -0.937 1.00 87.81 83 ILE A CA 1
ATOM 699 C C . ILE A 1 83 ? 13.410 -1.309 -2.072 1.00 87.81 83 ILE A C 1
ATOM 701 O O . ILE A 1 83 ? 13.813 -0.951 -3.175 1.00 87.81 83 ILE A O 1
ATOM 705 N N . ILE A 1 84 ? 12.109 -1.454 -1.814 1.00 89.19 84 ILE A N 1
ATOM 706 C CA . ILE A 1 84 ? 11.062 -1.275 -2.838 1.00 89.19 84 ILE A CA 1
ATOM 707 C C . ILE A 1 84 ? 11.114 0.132 -3.439 1.00 89.19 84 ILE A C 1
ATOM 709 O O . ILE A 1 84 ? 11.162 0.293 -4.657 1.00 89.19 84 ILE A O 1
ATOM 713 N N . ASN A 1 85 ? 11.224 1.167 -2.603 1.00 89.50 85 ASN A N 1
ATOM 714 C CA . ASN A 1 85 ? 11.374 2.543 -3.077 1.00 89.50 85 ASN A CA 1
ATOM 715 C C . ASN A 1 85 ? 12.648 2.755 -3.909 1.00 89.50 85 ASN A C 1
ATOM 717 O O . ASN A 1 85 ? 12.663 3.611 -4.794 1.00 89.50 85 ASN A O 1
ATOM 721 N N . LYS A 1 86 ? 13.706 1.970 -3.676 1.00 90.56 86 LYS A N 1
ATOM 722 C CA . LYS A 1 86 ? 14.912 1.978 -4.512 1.00 90.56 86 LYS A CA 1
ATOM 723 C C . LYS A 1 86 ? 14.656 1.377 -5.897 1.00 90.56 86 LYS A C 1
ATOM 725 O O . LYS A 1 86 ? 15.125 1.935 -6.891 1.00 90.56 86 LYS A O 1
ATOM 730 N N . PHE A 1 87 ? 13.887 0.292 -5.975 1.00 91.88 87 PHE A N 1
ATOM 731 C CA . PHE A 1 87 ? 13.435 -0.271 -7.249 1.00 91.88 87 PHE A CA 1
ATOM 732 C C . PHE A 1 87 ? 12.542 0.717 -8.003 1.00 91.88 87 PHE A C 1
ATOM 734 O O . PHE A 1 87 ? 12.820 0.998 -9.163 1.00 91.88 87 PHE A O 1
ATOM 741 N N . ILE A 1 88 ? 11.562 1.332 -7.331 1.00 91.56 88 ILE A N 1
ATOM 742 C CA . ILE A 1 88 ? 10.680 2.365 -7.909 1.00 91.56 88 ILE A CA 1
ATOM 743 C C . ILE A 1 88 ? 11.488 3.555 -8.436 1.00 91.56 88 ILE A C 1
ATOM 745 O O . ILE A 1 88 ? 11.239 4.055 -9.529 1.00 91.56 88 ILE A O 1
ATOM 749 N N . LEU A 1 89 ? 12.490 4.015 -7.685 1.00 90.50 89 LEU A N 1
ATOM 750 C CA . LEU A 1 89 ? 13.383 5.087 -8.127 1.00 90.50 89 LEU A CA 1
ATOM 751 C C . LEU A 1 89 ? 14.169 4.709 -9.382 1.00 90.50 89 LEU A C 1
ATOM 753 O O . LEU A 1 89 ? 14.272 5.513 -10.306 1.00 90.50 89 LEU A O 1
ATOM 757 N N . SER A 1 90 ? 14.727 3.503 -9.411 1.00 89.25 90 SER A N 1
ATOM 758 C CA . SER A 1 90 ? 15.515 3.014 -10.545 1.00 89.25 90 SER A CA 1
ATOM 759 C C . SER A 1 90 ? 14.633 2.825 -11.780 1.00 89.25 90 SER A C 1
ATOM 761 O O . SER A 1 90 ? 14.985 3.283 -12.862 1.00 89.25 90 SER A O 1
ATOM 763 N N . TYR A 1 91 ? 13.430 2.283 -11.590 1.00 88.69 91 TYR A N 1
ATOM 764 C CA . TYR A 1 91 ? 12.377 2.207 -12.596 1.00 88.69 91 TYR A CA 1
ATOM 765 C C . TYR A 1 91 ? 12.026 3.591 -13.163 1.00 88.69 91 TYR A C 1
ATOM 767 O O . TYR A 1 91 ? 12.141 3.827 -14.363 1.00 88.69 91 TYR A O 1
ATOM 775 N N . ASN A 1 92 ? 11.699 4.553 -12.298 1.00 88.06 92 ASN A N 1
ATOM 776 C CA . ASN A 1 92 ? 11.321 5.908 -12.705 1.00 88.06 92 ASN A CA 1
ATOM 777 C C . ASN A 1 92 ? 12.448 6.653 -13.431 1.00 88.06 92 ASN A C 1
ATOM 779 O O . ASN A 1 92 ? 12.175 7.477 -14.303 1.00 88.06 92 ASN A O 1
ATOM 783 N N . ARG A 1 93 ? 13.711 6.378 -13.079 1.00 85.19 93 ARG A N 1
ATOM 784 C CA . ARG A 1 93 ? 14.880 6.895 -13.806 1.00 85.19 93 ARG A CA 1
ATOM 785 C C . ARG A 1 93 ? 15.044 6.221 -15.164 1.00 85.19 93 ARG A C 1
ATOM 787 O O . ARG A 1 93 ? 15.411 6.895 -16.124 1.00 85.19 93 ARG A O 1
ATOM 794 N N . PHE A 1 94 ? 14.758 4.930 -15.263 1.00 81.88 94 PHE A N 1
ATOM 795 C CA . PHE A 1 94 ? 14.855 4.185 -16.513 1.00 81.88 94 PHE A CA 1
ATOM 796 C C . PHE A 1 94 ? 13.837 4.668 -17.556 1.00 81.88 94 PHE A C 1
ATOM 798 O O . PHE A 1 94 ? 14.196 4.872 -18.711 1.00 81.88 94 PHE A O 1
ATOM 805 N N . ILE A 1 95 ? 12.606 4.977 -17.141 1.00 77.62 95 ILE A N 1
ATOM 806 C CA . ILE A 1 95 ? 11.518 5.389 -18.045 1.00 77.62 95 ILE A CA 1
ATOM 807 C C . ILE A 1 95 ? 11.471 6.896 -18.368 1.00 77.62 95 ILE A C 1
ATOM 809 O O . ILE A 1 95 ? 10.483 7.349 -18.940 1.00 77.62 95 ILE A O 1
ATOM 813 N N . SER A 1 96 ? 12.500 7.672 -17.986 1.00 60.75 96 SER A N 1
ATOM 814 C CA . SER A 1 96 ? 12.560 9.153 -17.852 1.00 60.75 96 SER A CA 1
ATOM 815 C C . SER A 1 96 ? 11.980 10.042 -18.977 1.00 60.75 96 SER A C 1
ATOM 817 O O . SER A 1 96 ? 11.968 11.260 -18.823 1.00 60.75 96 SER A O 1
ATOM 819 N N . LEU A 1 97 ? 11.490 9.497 -20.089 1.00 56.34 97 LEU A N 1
ATOM 820 C CA . LEU A 1 97 ? 10.889 10.230 -21.204 1.00 56.34 97 LEU A CA 1
ATOM 821 C C . LEU A 1 97 ? 9.373 10.486 -21.060 1.00 56.34 97 LEU A C 1
ATOM 823 O O . LEU A 1 97 ? 8.841 11.291 -21.818 1.00 56.34 97 LEU A O 1
ATOM 827 N N . LYS A 1 98 ? 8.667 9.859 -20.105 1.00 57.91 98 LYS A N 1
ATOM 828 C CA . LYS A 1 98 ? 7.214 10.057 -19.904 1.00 57.91 98 LYS A CA 1
ATOM 829 C C . LYS A 1 98 ? 6.864 10.215 -18.421 1.00 57.91 98 LYS A C 1
ATOM 831 O O . LYS A 1 98 ? 6.857 9.249 -17.665 1.00 57.91 98 LYS A O 1
ATOM 836 N N . VAL A 1 99 ? 6.587 11.449 -17.992 1.00 60.03 99 VAL A N 1
ATOM 837 C CA . VAL A 1 99 ? 6.292 11.784 -16.581 1.00 60.03 99 VAL A CA 1
ATOM 838 C C . VAL A 1 99 ? 5.020 11.096 -16.076 1.00 60.03 99 VAL A C 1
ATOM 840 O O . VAL A 1 99 ? 4.983 10.671 -14.926 1.00 60.03 99 VAL A O 1
ATOM 843 N N . GLU A 1 100 ? 4.035 10.926 -16.955 1.00 66.06 100 GLU A N 1
ATOM 844 C CA . GLU A 1 100 ? 2.719 10.319 -16.695 1.00 66.06 100 GLU A CA 1
ATOM 845 C C . GLU A 1 100 ? 2.793 8.842 -16.276 1.00 66.06 100 GLU A C 1
ATOM 847 O O . GLU A 1 100 ? 1.831 8.280 -15.771 1.00 66.06 100 GLU A O 1
ATOM 852 N N . LEU A 1 101 ? 3.953 8.214 -16.463 1.00 68.31 101 LEU A N 1
ATOM 853 C CA . LEU A 1 101 ? 4.176 6.789 -16.243 1.00 68.31 101 LEU A CA 1
ATOM 854 C C . LEU A 1 101 ? 4.997 6.490 -14.985 1.00 68.31 101 LEU A C 1
ATOM 856 O O . LEU A 1 101 ? 5.333 5.336 -14.711 1.00 68.31 101 LEU A O 1
ATOM 860 N N . LYS A 1 102 ? 5.362 7.525 -14.221 1.00 83.50 102 LYS A N 1
ATOM 861 C CA . LYS A 1 102 ? 6.167 7.360 -13.011 1.00 83.50 102 LYS A CA 1
ATOM 862 C C . LYS A 1 102 ? 5.375 6.636 -11.937 1.00 83.50 102 LYS A C 1
ATOM 864 O O . LYS A 1 102 ? 4.350 7.122 -11.475 1.00 83.50 102 LYS A O 1
ATOM 869 N N . MET A 1 103 ? 5.922 5.521 -11.475 1.00 87.50 103 MET A N 1
ATOM 870 C CA . MET A 1 103 ? 5.362 4.762 -10.369 1.00 87.50 103 MET A CA 1
ATOM 871 C C . MET A 1 103 ? 5.442 5.588 -9.079 1.00 87.50 103 MET A C 1
ATOM 873 O O . MET A 1 103 ? 6.509 6.147 -8.773 1.00 87.50 103 MET A O 1
ATOM 877 N N . PRO A 1 104 ? 4.350 5.675 -8.304 1.00 87.56 104 PRO A N 1
ATOM 878 C CA . PRO A 1 104 ? 4.368 6.380 -7.034 1.00 87.56 104 PRO A CA 1
ATOM 879 C C . PRO A 1 104 ? 5.311 5.669 -6.063 1.00 87.56 104 PRO A C 1
ATOM 881 O O . PRO A 1 104 ? 5.406 4.442 -6.041 1.00 87.56 104 PRO A O 1
ATOM 884 N N . LYS A 1 105 ? 6.019 6.443 -5.240 1.00 88.06 105 LYS A N 1
ATOM 885 C CA . LYS A 1 105 ? 6.761 5.888 -4.103 1.00 88.06 105 LYS A CA 1
ATOM 886 C C . LYS A 1 105 ? 5.788 5.515 -2.994 1.00 88.06 105 LYS A C 1
ATOM 888 O O . LYS A 1 105 ? 4.790 6.201 -2.789 1.00 88.06 105 LYS A O 1
ATOM 893 N N . ILE A 1 106 ? 6.152 4.516 -2.205 1.00 85.56 106 ILE A N 1
ATOM 894 C CA . ILE A 1 106 ? 5.492 4.254 -0.929 1.00 85.56 106 ILE A CA 1
ATOM 895 C C . ILE A 1 106 ? 6.005 5.307 0.065 1.00 85.56 106 ILE A C 1
ATOM 897 O O . ILE A 1 106 ? 7.169 5.259 0.473 1.00 85.56 106 ILE A O 1
ATOM 901 N N . SER A 1 107 ? 5.186 6.312 0.388 1.00 76.06 107 SER A N 1
ATOM 902 C CA . SER A 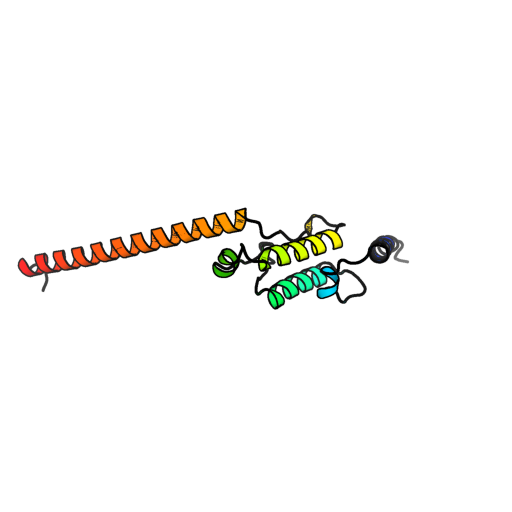1 107 ? 5.572 7.429 1.262 1.00 76.06 107 SER A CA 1
ATOM 903 C C . SER A 1 107 ? 5.178 7.181 2.719 1.00 76.06 107 SER A C 1
ATOM 905 O O . SER A 1 107 ? 4.159 6.547 2.994 1.00 76.06 107 SER A O 1
ATOM 907 N N . GLN A 1 108 ? 5.966 7.723 3.656 1.00 68.94 108 GLN A N 1
ATOM 908 C CA . GLN A 1 108 ? 5.670 7.660 5.093 1.00 68.94 108 GLN A CA 1
ATOM 909 C C . GLN A 1 108 ? 4.303 8.276 5.409 1.00 68.94 108 GLN A C 1
ATOM 911 O O . GLN A 1 108 ? 3.536 7.689 6.152 1.00 68.94 108 GLN A O 1
ATOM 916 N N . GLN A 1 109 ? 3.943 9.379 4.747 1.00 68.81 109 GLN A N 1
ATOM 917 C CA . GLN A 1 109 ? 2.650 10.047 4.928 1.00 68.81 109 GLN A CA 1
ATOM 918 C C . GLN A 1 109 ? 1.456 9.170 4.536 1.00 68.81 109 GLN A C 1
ATOM 920 O O . GLN A 1 109 ? 0.456 9.163 5.246 1.00 68.81 109 GLN A O 1
ATOM 925 N N . CYS A 1 110 ? 1.546 8.411 3.434 1.00 70.81 110 CYS A N 1
ATOM 926 C CA . CYS A 1 110 ? 0.489 7.464 3.066 1.00 70.81 110 CYS A CA 1
ATOM 927 C C . CYS A 1 110 ? 0.324 6.397 4.151 1.00 70.81 110 CYS A C 1
ATOM 929 O O . CYS A 1 110 ? -0.793 6.063 4.528 1.00 70.81 110 CYS A O 1
ATOM 931 N N . ILE A 1 111 ? 1.434 5.913 4.701 1.00 68.94 111 ILE A N 1
ATOM 932 C CA . ILE A 1 111 ? 1.421 4.902 5.756 1.00 68.94 111 ILE A CA 1
ATOM 933 C C . ILE A 1 111 ? 0.892 5.474 7.072 1.00 68.94 111 ILE A C 1
ATOM 935 O O . ILE A 1 111 ? 0.046 4.841 7.695 1.00 68.94 111 ILE A O 1
ATOM 939 N N . ASP A 1 112 ? 1.324 6.663 7.480 1.00 70.25 112 ASP A N 1
ATOM 940 C CA . ASP A 1 112 ? 0.855 7.315 8.704 1.00 70.25 112 ASP A CA 1
ATOM 941 C C . ASP A 1 112 ? -0.649 7.603 8.631 1.00 70.25 112 ASP A C 1
ATOM 943 O O . ASP A 1 112 ? -1.375 7.371 9.599 1.00 70.25 112 ASP A O 1
ATOM 947 N N . MET A 1 113 ? -1.134 8.025 7.458 1.00 73.5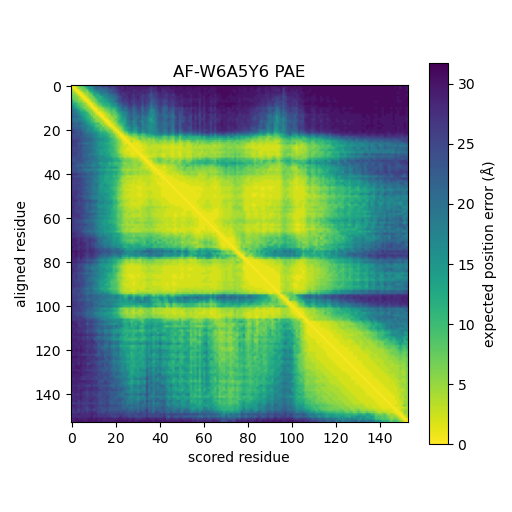6 113 MET A N 1
ATOM 948 C CA . MET A 1 113 ? -2.559 8.213 7.193 1.00 73.56 113 MET A CA 1
ATOM 949 C C . MET A 1 113 ? -3.329 6.895 7.345 1.00 73.56 113 MET A C 1
ATOM 951 O O . MET A 1 113 ? -4.315 6.853 8.078 1.00 73.56 113 MET A O 1
ATOM 955 N N . TYR A 1 114 ? -2.851 5.803 6.740 1.00 72.81 114 TYR A N 1
ATOM 956 C CA . TYR A 1 114 ? -3.480 4.486 6.888 1.00 72.81 114 TYR A CA 1
ATOM 957 C C . TYR A 1 114 ? -3.435 3.957 8.333 1.00 72.81 114 TYR A C 1
ATOM 959 O O . TYR A 1 114 ? -4.430 3.410 8.810 1.00 72.81 114 TYR A O 1
ATOM 967 N N . LYS A 1 115 ? -2.326 4.146 9.066 1.00 73.50 115 LYS A N 1
ATOM 968 C CA . LYS A 1 115 ? -2.224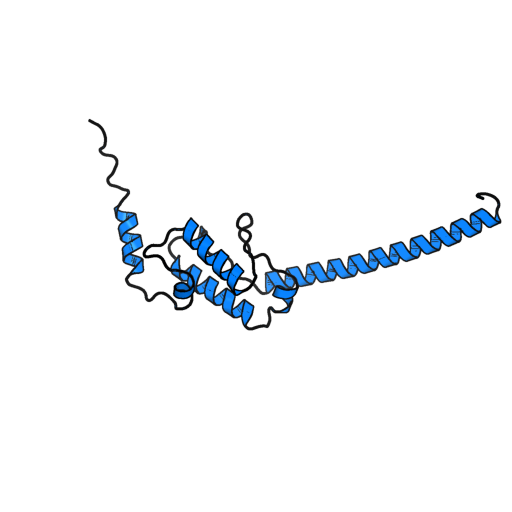 3.790 10.496 1.00 73.50 115 LYS A CA 1
ATOM 969 C C . LYS A 1 115 ? -3.241 4.562 11.331 1.00 73.50 115 LYS A C 1
ATOM 971 O O . LYS A 1 115 ? -3.955 3.961 12.127 1.00 73.50 115 LYS A O 1
ATOM 976 N N . SER A 1 116 ? -3.329 5.876 11.123 1.00 80.25 116 SER A N 1
ATOM 977 C CA . SER A 1 116 ? -4.268 6.733 11.846 1.00 80.25 116 SER A CA 1
ATOM 978 C C . SER A 1 116 ? -5.719 6.343 11.568 1.00 80.25 116 SER A C 1
ATOM 980 O O . SER A 1 116 ? -6.505 6.216 12.505 1.00 80.25 116 SER A O 1
ATOM 982 N N . MET A 1 117 ? -6.070 6.086 10.303 1.00 78.81 117 MET A N 1
ATOM 983 C CA . MET A 1 117 ? -7.416 5.642 9.930 1.00 78.81 117 MET A CA 1
ATOM 984 C C . MET A 1 117 ? -7.779 4.304 10.583 1.00 78.81 117 MET A C 1
ATOM 986 O O . MET A 1 117 ? -8.879 4.165 11.110 1.00 78.81 117 MET A O 1
ATOM 990 N N . ASN A 1 118 ? -6.859 3.338 10.611 1.00 79.62 118 ASN A N 1
ATOM 991 C CA . ASN A 1 118 ? -7.123 2.040 11.235 1.00 79.62 118 ASN A CA 1
ATOM 992 C C . ASN A 1 118 ? -7.235 2.112 12.756 1.00 79.62 118 ASN A C 1
ATOM 994 O O . ASN A 1 118 ? -8.107 1.458 13.326 1.00 79.62 118 ASN A O 1
ATOM 998 N N . GLU A 1 119 ? -6.410 2.924 13.417 1.00 83.44 119 GLU A N 1
ATOM 999 C CA . GLU A 1 119 ? -6.535 3.138 14.861 1.00 83.44 119 GLU A CA 1
ATOM 1000 C C . GLU A 1 119 ? -7.896 3.761 15.201 1.00 83.44 119 GLU A C 1
ATOM 1002 O O . GLU A 1 119 ? -8.586 3.317 16.118 1.00 83.44 119 GLU A O 1
ATOM 1007 N N . GLN A 1 120 ? -8.349 4.729 14.398 1.00 85.62 120 GLN A N 1
ATOM 1008 C CA . GLN A 1 120 ? -9.682 5.314 14.543 1.00 85.62 120 GLN A CA 1
ATOM 1009 C C . GLN A 1 120 ? -10.793 4.279 14.331 1.00 85.62 120 GLN A C 1
ATOM 1011 O O . GLN A 1 120 ? -11.731 4.230 15.126 1.00 85.62 120 GLN A O 1
ATOM 1016 N N . ILE A 1 121 ? -10.683 3.424 13.308 1.00 86.19 121 ILE A N 1
ATOM 1017 C CA . ILE A 1 121 ? -11.635 2.328 13.059 1.00 86.19 121 ILE A CA 1
ATOM 1018 C C . ILE A 1 121 ? -11.678 1.366 14.248 1.00 86.19 121 ILE A C 1
ATOM 1020 O O . ILE A 1 121 ? -12.765 0.968 14.670 1.00 86.19 121 ILE A O 1
ATOM 1024 N N . LYS A 1 122 ? -10.527 1.017 14.826 1.00 88.69 122 LYS A N 1
ATOM 1025 C CA . LYS A 1 122 ? -10.450 0.138 15.995 1.00 88.69 122 LYS A CA 1
ATOM 1026 C C . LYS A 1 122 ? -11.138 0.763 17.210 1.00 88.69 122 LYS A C 1
ATOM 1028 O O . LYS A 1 122 ? -12.017 0.134 17.792 1.00 88.69 122 LYS A O 1
ATOM 1033 N N . ILE A 1 123 ? -10.823 2.021 17.524 1.00 92.44 123 ILE A N 1
ATOM 1034 C CA . ILE A 1 123 ? -11.462 2.771 18.617 1.00 92.44 123 ILE A CA 1
ATOM 1035 C C . ILE A 1 123 ? -12.980 2.854 18.410 1.00 92.44 123 ILE A C 1
ATOM 1037 O O . ILE A 1 123 ? -13.751 2.674 19.353 1.00 92.44 123 ILE A O 1
ATOM 1041 N N . LEU A 1 124 ? -13.431 3.127 17.184 1.00 92.12 124 LEU A N 1
ATOM 1042 C CA . LEU A 1 124 ? -14.856 3.170 16.853 1.00 92.12 124 LEU A CA 1
ATOM 1043 C C . LEU A 1 124 ? -15.513 1.799 17.025 1.00 92.12 124 LEU A C 1
ATOM 1045 O O . LEU A 1 124 ? -16.592 1.714 17.602 1.00 92.12 124 LEU A O 1
ATOM 1049 N N . THR A 1 125 ? -14.850 0.730 16.591 1.00 92.81 125 THR A N 1
ATOM 1050 C CA . THR A 1 125 ? -15.349 -0.644 16.732 1.00 92.81 125 THR A CA 1
ATOM 1051 C C . THR A 1 125 ? -15.504 -1.027 18.204 1.00 92.81 125 THR A C 1
ATOM 1053 O O . THR A 1 125 ? -16.544 -1.551 18.599 1.00 92.81 125 THR A O 1
ATOM 1056 N N . GLU A 1 126 ? -14.516 -0.706 19.043 1.00 94.38 126 GLU A N 1
ATOM 1057 C CA . GLU A 1 126 ? -14.573 -0.945 20.489 1.00 94.38 126 GLU A CA 1
ATOM 1058 C C . GLU A 1 126 ? -15.698 -0.145 21.163 1.00 94.38 126 GLU A C 1
ATOM 1060 O O . GLU A 1 126 ? -16.414 -0.678 22.015 1.00 94.38 126 GLU A O 1
ATOM 1065 N N . LYS A 1 127 ? -15.908 1.116 20.757 1.00 94.62 127 LYS A N 1
ATOM 1066 C CA . LYS A 1 127 ? -17.030 1.936 21.242 1.00 94.62 127 LYS A CA 1
ATOM 1067 C C . LYS A 1 127 ? -18.379 1.328 20.872 1.00 94.62 127 LYS A C 1
ATOM 1069 O O . LYS A 1 127 ? -19.228 1.183 21.748 1.00 94.62 127 LYS A O 1
ATOM 1074 N N . VAL A 1 128 ? -18.549 0.928 19.612 1.00 95.44 128 VAL A N 1
ATOM 1075 C CA . VAL A 1 128 ? -19.787 0.306 19.123 1.00 95.44 128 VAL A CA 1
ATOM 1076 C C . VAL A 1 128 ? -20.079 -0.991 19.876 1.00 95.44 128 VAL A C 1
ATOM 1078 O O . VAL A 1 128 ? -21.212 -1.212 20.302 1.00 95.44 128 VAL A O 1
ATOM 1081 N N . GLU A 1 129 ? -19.076 -1.843 20.099 1.00 95.31 129 GLU A N 1
ATOM 1082 C CA . GLU A 1 129 ? -19.305 -3.103 20.813 1.00 95.31 129 GLU A CA 1
ATOM 1083 C C . GLU A 1 129 ? -19.620 -2.868 22.301 1.00 95.31 129 GLU A C 1
ATOM 1085 O O . GLU A 1 129 ? -20.478 -3.551 22.868 1.00 95.31 129 GLU A O 1
ATOM 1090 N N . LYS A 1 130 ? -19.024 -1.841 22.922 1.00 95.62 130 LYS A N 1
ATOM 1091 C CA . LYS A 1 130 ? -19.365 -1.426 24.289 1.00 95.62 130 LYS A CA 1
ATOM 1092 C C . LYS A 1 130 ? -20.803 -0.911 24.394 1.00 95.62 130 LYS A C 1
ATOM 1094 O O . LYS A 1 130 ? -21.538 -1.352 25.277 1.00 95.62 130 LYS A O 1
ATOM 1099 N N . GLU A 1 131 ? -21.225 -0.023 23.497 1.00 94.62 131 GLU A N 1
ATOM 1100 C CA . GLU A 1 131 ? -22.602 0.496 23.465 1.00 94.62 131 GLU A CA 1
ATOM 1101 C C . GLU A 1 131 ? -23.618 -0.624 23.246 1.00 94.62 131 GLU A C 1
ATOM 1103 O O . GLU A 1 131 ? -24.624 -0.722 23.948 1.00 94.62 131 GLU A O 1
ATOM 1108 N N . LYS A 1 132 ? -23.322 -1.543 22.327 1.00 95.25 132 LYS A N 1
ATOM 1109 C CA . LYS A 1 132 ? -24.148 -2.723 22.075 1.00 95.25 132 LYS A CA 1
ATOM 1110 C C . LYS A 1 132 ? -24.254 -3.625 23.304 1.00 95.25 132 LYS A C 1
ATOM 1112 O O . LYS A 1 132 ? -25.335 -4.152 23.568 1.00 95.25 132 LYS A O 1
ATOM 1117 N N . SER A 1 133 ? -23.174 -3.791 24.071 1.00 95.88 133 SER A N 1
ATOM 1118 C CA . SER A 1 133 ? -23.212 -4.512 25.348 1.00 95.88 133 SER A CA 1
ATOM 1119 C C . SER A 1 133 ? -24.135 -3.819 26.352 1.00 95.88 133 SER A C 1
ATOM 1121 O O . SER A 1 133 ? -25.019 -4.464 26.915 1.00 95.88 133 SER A O 1
ATOM 1123 N N . MET A 1 134 ? -24.007 -2.499 26.512 1.00 95.31 134 MET A N 1
ATOM 1124 C CA . MET A 1 134 ? -24.863 -1.716 27.411 1.00 95.31 134 MET A CA 1
ATOM 1125 C C . MET A 1 134 ? -26.341 -1.787 27.008 1.00 95.31 134 MET A C 1
ATOM 1127 O O . MET A 1 134 ? -27.209 -2.017 27.848 1.00 95.31 134 MET A O 1
ATOM 1131 N N . HIS A 1 135 ? -26.648 -1.660 25.716 1.00 94.25 135 HIS A N 1
ATOM 1132 C CA . HIS A 1 135 ? -28.017 -1.794 25.222 1.00 94.25 135 HIS A CA 1
ATOM 1133 C C . HIS A 1 135 ? -28.584 -3.198 25.445 1.00 94.25 135 HIS A C 1
ATOM 1135 O O . HIS A 1 135 ? -29.763 -3.336 25.765 1.00 94.25 135 HIS A O 1
ATOM 1141 N N . ARG A 1 136 ? -27.767 -4.253 25.329 1.00 95.38 136 ARG A N 1
ATOM 1142 C CA . ARG A 1 136 ? -28.198 -5.625 25.648 1.00 95.38 136 ARG A CA 1
ATOM 1143 C C . ARG A 1 136 ? -28.544 -5.787 27.125 1.00 95.38 136 ARG A C 1
ATOM 1145 O O . ARG A 1 136 ? -29.539 -6.443 27.439 1.00 95.38 136 ARG A O 1
ATOM 1152 N N . GLU A 1 137 ? -27.757 -5.195 28.017 1.00 95.44 137 GLU A N 1
ATOM 1153 C CA . GLU A 1 137 ? -28.032 -5.205 29.456 1.00 95.44 137 GLU A CA 1
ATOM 1154 C C . GLU A 1 137 ? -29.308 -4.434 29.794 1.00 95.44 137 GLU A C 1
ATOM 1156 O O . GLU A 1 137 ? -30.160 -4.954 30.516 1.00 95.44 137 GLU A O 1
ATOM 1161 N N . GLU A 1 138 ? -29.498 -3.253 29.206 1.00 94.56 138 GLU A N 1
ATOM 1162 C CA . GLU A 1 138 ? -30.698 -2.449 29.438 1.00 94.56 138 GLU A CA 1
ATOM 1163 C C . GLU A 1 138 ? -31.953 -3.142 28.894 1.00 94.56 138 GLU A C 1
ATOM 1165 O O . GLU A 1 138 ? -32.958 -3.241 29.593 1.00 94.56 138 GLU A O 1
ATOM 1170 N N . ILE A 1 139 ? -31.887 -3.751 27.704 1.00 94.75 139 ILE A N 1
ATOM 1171 C CA . ILE A 1 139 ? -32.979 -4.584 27.175 1.00 94.75 139 ILE A CA 1
ATOM 1172 C C . ILE A 1 139 ? -33.298 -5.735 28.134 1.00 94.75 139 ILE A C 1
ATOM 1174 O O . ILE A 1 139 ? -34.470 -6.032 28.377 1.00 94.75 139 ILE A O 1
ATOM 1178 N N . LYS A 1 140 ? -32.281 -6.401 28.695 1.00 94.00 140 LYS A N 1
ATOM 1179 C CA . LYS A 1 140 ? -32.484 -7.489 29.662 1.00 94.00 140 LYS A CA 1
ATOM 1180 C C . LYS A 1 140 ? -33.168 -6.976 30.931 1.00 94.00 140 LYS A C 1
ATOM 1182 O O . LYS A 1 140 ? -34.104 -7.615 31.411 1.00 94.00 140 LYS A O 1
ATOM 1187 N N . ARG A 1 141 ? -32.745 -5.819 31.440 1.00 94.50 141 ARG A N 1
ATOM 1188 C CA . ARG A 1 141 ? -33.336 -5.165 32.612 1.00 94.50 141 ARG A CA 1
ATOM 1189 C C . ARG A 1 141 ? -34.789 -4.760 32.364 1.00 94.50 141 ARG A C 1
ATOM 1191 O O . ARG A 1 141 ? -35.658 -5.097 33.165 1.00 94.50 141 ARG A O 1
ATOM 1198 N N . LEU A 1 142 ? -35.075 -4.111 31.238 1.00 93.19 142 LEU A N 1
ATOM 1199 C CA . LEU A 1 142 ? -36.429 -3.710 30.851 1.00 93.19 142 LEU A CA 1
ATOM 1200 C C . LEU A 1 142 ? -37.349 -4.924 30.700 1.00 93.19 142 LEU A C 1
ATOM 1202 O O . LEU A 1 142 ? -38.453 -4.920 31.236 1.00 93.19 142 LEU A O 1
ATOM 1206 N N . LYS A 1 143 ? -36.878 -6.011 30.075 1.00 91.94 143 LYS A N 1
ATOM 1207 C CA . LYS A 1 143 ? -37.633 -7.274 29.995 1.00 91.94 143 LYS A CA 1
ATOM 1208 C C . LYS A 1 143 ? -37.973 -7.842 31.375 1.00 91.94 143 LYS A C 1
ATOM 1210 O O . LYS A 1 143 ? -39.084 -8.324 31.573 1.00 91.94 143 LYS A O 1
ATOM 1215 N N . GLN A 1 144 ? -37.051 -7.775 32.337 1.00 91.50 144 GLN A N 1
ATOM 1216 C CA . GLN A 1 144 ? -37.320 -8.210 33.713 1.00 91.50 144 GLN A CA 1
ATOM 1217 C C . GLN A 1 144 ? -38.367 -7.329 34.405 1.00 91.50 144 GLN A C 1
ATOM 1219 O O . GLN A 1 144 ? -39.228 -7.849 35.111 1.00 91.50 144 GLN A O 1
ATOM 1224 N N . ILE A 1 145 ? -38.313 -6.009 34.203 1.00 91.50 145 ILE A N 1
ATOM 1225 C CA . ILE A 1 145 ? -39.304 -5.072 34.748 1.00 91.50 145 ILE A CA 1
ATOM 1226 C C . ILE A 1 145 ? -40.685 -5.351 34.149 1.00 91.50 145 ILE A C 1
ATOM 1228 O O . ILE A 1 145 ? -41.653 -5.453 34.899 1.00 91.50 145 ILE A O 1
ATOM 1232 N N . LEU A 1 146 ? -40.779 -5.527 32.830 1.00 89.06 146 LEU A N 1
ATOM 1233 C CA . LEU A 1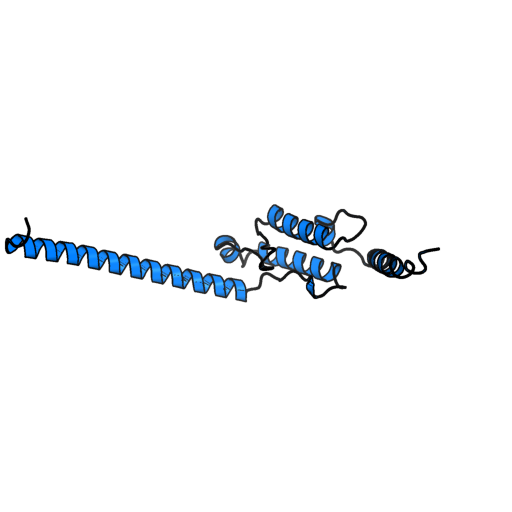 146 ? -42.040 -5.821 32.144 1.00 89.06 146 LEU A CA 1
ATOM 1234 C C . LEU A 1 146 ? -42.662 -7.145 32.611 1.00 89.06 146 LEU A C 1
ATOM 1236 O O . LEU A 1 146 ? -43.862 -7.175 32.882 1.00 89.06 146 LEU A O 1
ATOM 1240 N N . LYS A 1 147 ? -41.849 -8.198 32.801 1.00 89.75 147 LYS A N 1
ATOM 1241 C CA . LYS A 1 147 ? -42.300 -9.470 33.401 1.00 89.75 147 LYS A CA 1
ATOM 1242 C C . LYS A 1 147 ? -42.830 -9.278 34.823 1.00 89.75 147 LYS A C 1
ATOM 1244 O O . LYS A 1 147 ? -43.881 -9.805 35.156 1.00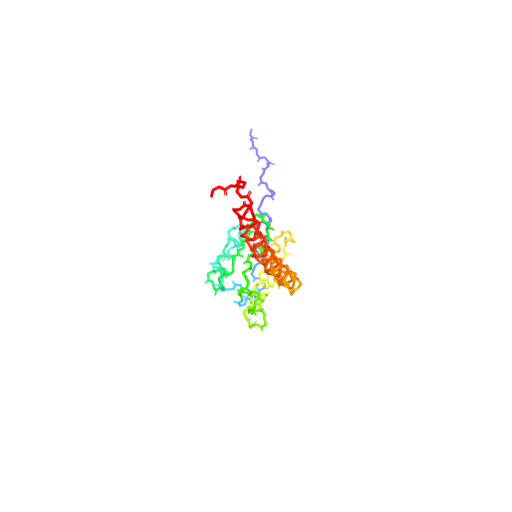 89.75 147 LYS A O 1
ATOM 1249 N N . LYS A 1 148 ? -42.146 -8.485 35.662 1.00 88.00 148 LYS A N 1
ATOM 1250 C CA . LYS A 1 148 ? -42.606 -8.195 37.037 1.00 88.00 148 LYS A CA 1
ATOM 1251 C C . LYS A 1 148 ? -43.965 -7.493 37.088 1.00 88.00 148 LYS A C 1
ATOM 1253 O O . LYS A 1 148 ? -44.668 -7.640 38.079 1.00 88.00 148 LYS A O 1
ATOM 1258 N N . HIS A 1 149 ? -44.312 -6.728 36.056 1.00 87.75 149 HIS A N 1
ATOM 1259 C CA . HIS A 1 149 ? -45.578 -5.998 35.972 1.00 87.75 149 HIS A CA 1
ATOM 1260 C C . HIS A 1 149 ? -46.652 -6.747 35.158 1.00 87.75 149 HIS A C 1
ATOM 1262 O O . HIS A 1 149 ? -47.682 -6.154 34.856 1.00 87.75 149 HIS A O 1
ATOM 1268 N N . ASN A 1 150 ? -46.438 -8.024 34.799 1.00 81.75 150 ASN A N 1
ATOM 1269 C CA . ASN A 1 150 ? -47.345 -8.841 33.973 1.00 81.75 150 ASN A CA 1
ATOM 1270 C C . ASN A 1 150 ? -47.713 -8.214 32.611 1.00 81.75 150 ASN A C 1
ATOM 1272 O O . ASN A 1 150 ? -48.778 -8.486 32.064 1.00 81.75 150 ASN A O 1
ATOM 1276 N N . ILE A 1 151 ? -46.843 -7.369 32.050 1.00 77.31 151 ILE A N 1
ATOM 1277 C CA . ILE A 1 151 ? -47.090 -6.713 30.753 1.00 77.31 151 ILE A CA 1
ATOM 1278 C C . ILE A 1 151 ? -46.692 -7.637 29.587 1.00 77.31 151 ILE A C 1
ATOM 1280 O O . ILE A 1 151 ? -47.244 -7.530 28.496 1.00 77.31 151 ILE A O 1
ATOM 1284 N N . VAL A 1 152 ? -45.730 -8.543 29.800 1.00 63.97 152 VAL A N 1
ATOM 1285 C CA . VAL A 1 152 ? -45.214 -9.483 28.788 1.00 63.97 152 VAL A CA 1
ATOM 1286 C C . VAL A 1 152 ? -44.852 -10.808 29.478 1.00 63.97 152 VAL A C 1
ATOM 1288 O O . VAL A 1 152 ? -44.165 -10.760 30.501 1.00 63.97 152 VAL A O 1
ATOM 1291 N N . GLU A 1 153 ? -45.295 -11.955 28.936 1.00 56.00 153 GLU A N 1
ATOM 1292 C CA . GLU A 1 153 ? -45.024 -13.310 29.478 1.00 56.00 153 GLU A CA 1
ATOM 1293 C C . GLU A 1 153 ? -43.532 -13.688 29.539 1.00 56.00 153 GLU A C 1
ATOM 1295 O O . GLU A 1 153 ? -42.727 -13.448 28.604 1.00 56.00 153 GLU A O 1
#

Foldseek 3Di:
DDDPPDDPPVPVVVVQLVVVPPDPQDPLCVVQDPDSHDDQVVSLVSLQVCCCVVPVWHADPVVLAIDADLVNLVCCVPPRLVVNQVSLVSVCVSVVPDPPRRRDRPDNVVSVVVVVVVVVVVVVVVVVVVVVVVVVVVVVVVVVVCVVVVNDD

Organism: NCBI:txid1276246

Solvent-accessible surface area (backbone atoms only — not comparable to full-atom values): 9300 Å² total; per-residue (Å²): 140,87,78,97,78,79,84,78,72,60,64,62,56,52,53,60,57,55,62,62,74,79,52,87,77,49,77,63,42,61,75,61,57,85,66,98,69,92,50,71,70,64,48,52,49,43,48,45,52,44,43,23,74,75,71,72,41,45,64,40,80,89,79,64,44,74,52,74,51,72,67,61,52,69,44,46,90,40,72,61,51,60,49,50,42,48,38,41,50,43,47,41,60,71,53,66,88,47,79,93,71,51,66,75,69,89,48,69,66,64,44,52,51,53,51,52,52,50,53,51,51,50,55,50,50,54,50,52,53,52,52,51,50,52,52,52,51,50,52,53,51,50,53,53,52,36,42,75,68,72,75,45,137

Radius of gyration: 28.09 Å; Cα contacts (8 Å, |Δi|>4): 78; chains: 1; bounding box: 72×25×93 Å